Protein AF-A0A9E5ST33-F1 (afdb_monomer_lite)

Radius of gyration: 22.14 Å; chains: 1; bounding box: 50×22×53 Å

Foldseek 3Di:
DCPPPPCVVVVVVVVLLVVLCVPPVDPVVSVVVVVVVVCVVCVVVVVVLVVLVVLVVVCVVVLVVLCVVCVVPVPVSVVVVVVSCVVSVRDPVSNCVVVVD

pLDDT: mean 73.57, std 10.53, range [42.84, 87.5]

Sequence (101 aa):
MSFLSNNFISDFFLLLLRWVYSFVHDYSGAILILTVLVRLVILPLDLRQKSSARKVQMIQPKLQSLQKRYANNPQQLQKKQQELYKAEGIKPLAGCLPMLI

Secondary structure (DSSP, 8-state):
--TT--HHHHHHHHHHHHHHHHHHSSHHHHHHHHHHHHHHHHHHHHHHHHHHHHHHHHHHHHHHHHHHHTTT-HHHHHHHHHHHHHHTT--GGGGTGGG--

Structure (mmCIF, N/CA/C/O backbone):
data_AF-A0A9E5ST33-F1
#
_entry.id   AF-A0A9E5ST33-F1
#
loop_
_atom_site.group_PDB
_atom_site.id
_atom_site.type_symbol
_atom_site.label_atom_id
_atom_site.label_alt_id
_atom_site.label_comp_id
_atom_site.label_asym_id
_atom_site.label_entity_id
_atom_site.label_seq_id
_atom_site.pdbx_PDB_ins_code
_atom_site.Cartn_x
_atom_site.Cartn_y
_atom_site.Cartn_z
_atom_site.occupancy
_atom_site.B_iso_or_equiv
_atom_site.auth_seq_id
_atom_site.auth_comp_id
_atom_site.auth_asym_id
_atom_site.auth_atom_id
_atom_site.pdbx_PDB_model_num
ATOM 1 N N . MET A 1 1 ? 24.851 11.082 3.694 1.00 46.41 1 MET A N 1
ATOM 2 C CA . MET A 1 1 ? 24.601 10.364 2.421 1.00 46.41 1 MET A CA 1
ATOM 3 C C . MET A 1 1 ? 25.347 9.024 2.413 1.00 46.41 1 MET A C 1
ATOM 5 O O . MET A 1 1 ? 26.184 8.787 1.561 1.00 46.41 1 MET A O 1
ATOM 9 N N . SER A 1 2 ? 25.073 8.151 3.387 1.00 42.84 2 SER A N 1
ATOM 10 C CA . SER A 1 2 ? 25.790 6.872 3.583 1.00 42.84 2 SER A CA 1
ATOM 11 C C . SER A 1 2 ? 24.866 5.732 4.043 1.00 42.84 2 SER A C 1
ATOM 13 O O . SER A 1 2 ? 25.323 4.630 4.317 1.00 42.84 2 SER A O 1
ATOM 15 N N . PHE A 1 3 ? 23.547 5.965 4.072 1.00 46.31 3 PHE A N 1
ATOM 16 C CA . PHE A 1 3 ? 22.548 4.966 4.475 1.00 46.31 3 PHE A CA 1
ATOM 17 C C . PHE A 1 3 ? 22.180 3.979 3.343 1.00 46.31 3 PHE A C 1
ATOM 19 O O . PHE A 1 3 ? 21.522 2.975 3.582 1.00 46.31 3 PHE A O 1
ATOM 26 N N . LEU A 1 4 ? 22.644 4.238 2.111 1.00 52.38 4 LEU A N 1
ATOM 27 C CA . LEU A 1 4 ? 22.468 3.381 0.925 1.00 52.38 4 LEU A CA 1
ATOM 28 C C . LEU A 1 4 ? 23.714 2.527 0.607 1.0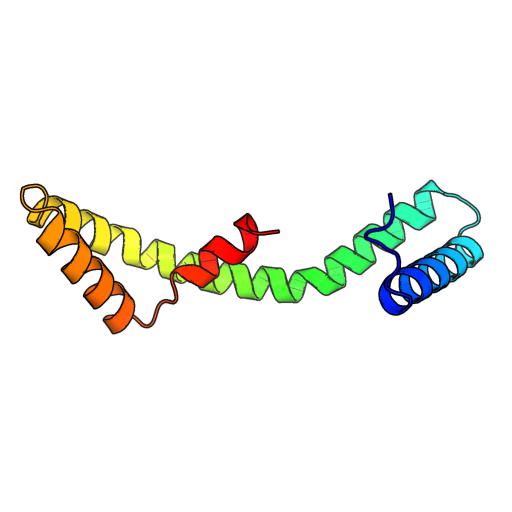0 52.38 4 LEU A C 1
ATOM 30 O O . LEU A 1 4 ? 23.853 2.010 -0.496 1.00 52.38 4 LEU A O 1
ATOM 34 N N . SER A 1 5 ? 24.632 2.360 1.563 1.00 54.44 5 SER A N 1
ATOM 35 C CA . SER A 1 5 ? 25.798 1.470 1.440 1.00 54.44 5 SER A CA 1
ATOM 36 C C . SER A 1 5 ? 25.477 0.043 1.914 1.00 54.44 5 SER A C 1
ATOM 38 O O . SER A 1 5 ? 26.264 -0.572 2.625 1.00 54.44 5 SER A O 1
ATOM 40 N N . ASN A 1 6 ? 24.301 -0.482 1.564 1.00 62.41 6 ASN A N 1
ATOM 41 C CA . ASN A 1 6 ? 24.038 -1.919 1.621 1.00 62.41 6 ASN A CA 1
ATOM 42 C C . ASN A 1 6 ? 24.199 -2.448 0.196 1.00 62.41 6 ASN A C 1
ATOM 44 O O . ASN A 1 6 ? 23.327 -2.225 -0.644 1.00 62.41 6 ASN A O 1
ATOM 48 N N . ASN A 1 7 ? 25.327 -3.114 -0.064 1.00 67.12 7 ASN A N 1
ATOM 49 C CA . ASN A 1 7 ? 25.804 -3.501 -1.399 1.00 67.12 7 ASN A CA 1
ATOM 50 C C . ASN A 1 7 ? 24.719 -4.136 -2.296 1.00 67.12 7 ASN A C 1
ATOM 52 O O . ASN A 1 7 ? 24.646 -3.832 -3.476 1.00 67.12 7 ASN A O 1
ATOM 56 N N . PHE A 1 8 ? 23.783 -4.908 -1.738 1.00 69.31 8 PHE A N 1
ATOM 57 C CA . PHE A 1 8 ? 22.769 -5.626 -2.518 1.00 69.31 8 PHE A CA 1
ATOM 58 C C . PHE A 1 8 ? 21.769 -4.740 -3.287 1.00 69.31 8 PHE A C 1
ATOM 60 O O . PHE A 1 8 ? 21.492 -4.999 -4.458 1.00 69.31 8 PHE A O 1
ATOM 67 N N . ILE A 1 9 ? 21.207 -3.702 -2.652 1.00 72.44 9 ILE A N 1
ATOM 68 C CA . ILE A 1 9 ? 20.211 -2.836 -3.313 1.00 72.44 9 ILE A CA 1
ATOM 69 C C . ILE A 1 9 ? 20.889 -1.989 -4.389 1.00 72.44 9 ILE A C 1
ATOM 71 O O . ILE A 1 9 ? 20.346 -1.821 -5.480 1.00 72.44 9 ILE A O 1
ATOM 75 N N . SER A 1 10 ? 22.077 -1.473 -4.085 1.00 68.94 10 SER A N 1
ATOM 76 C CA . SER A 1 10 ? 22.823 -0.582 -4.970 1.00 68.94 10 SER A CA 1
ATOM 77 C C . SER A 1 10 ? 23.349 -1.327 -6.197 1.00 68.94 10 SER A C 1
ATOM 79 O O . SER A 1 10 ? 23.202 -0.826 -7.310 1.00 68.94 10 SER A O 1
ATOM 81 N N . ASP A 1 11 ? 23.853 -2.553 -6.025 1.00 74.50 11 ASP A N 1
ATOM 82 C CA . ASP A 1 11 ? 24.310 -3.397 -7.134 1.00 74.50 11 ASP A CA 1
ATOM 83 C C . ASP A 1 11 ? 23.146 -3.819 -8.041 1.00 74.50 11 ASP A C 1
ATOM 85 O O . ASP A 1 11 ? 23.245 -3.731 -9.267 1.00 74.50 11 ASP A O 1
ATOM 89 N N . PHE A 1 12 ? 22.007 -4.206 -7.454 1.00 79.00 12 PHE A N 1
ATOM 90 C CA . PHE A 1 12 ? 20.802 -4.539 -8.214 1.00 79.00 12 PHE A CA 1
ATOM 91 C C . PHE A 1 12 ? 20.275 -3.332 -8.999 1.00 79.00 12 PHE A C 1
ATOM 93 O O . PHE A 1 12 ? 19.952 -3.447 -10.182 1.00 79.00 12 PHE A O 1
ATOM 100 N N . PHE A 1 13 ? 20.233 -2.157 -8.367 1.00 72.50 13 PHE A N 1
ATOM 101 C CA . PHE A 1 13 ? 19.771 -0.928 -9.002 1.00 72.50 13 PHE A CA 1
ATOM 102 C C . PHE A 1 13 ? 20.703 -0.488 -10.138 1.00 72.50 13 PHE A C 1
ATOM 104 O O . PHE A 1 13 ? 20.222 -0.145 -11.214 1.00 72.50 13 PHE A O 1
ATOM 111 N N . LEU A 1 14 ? 22.025 -0.560 -9.951 1.00 72.75 14 LEU A N 1
ATOM 112 C CA . LEU A 1 14 ? 23.006 -0.224 -10.989 1.00 72.75 14 LEU A CA 1
ATOM 113 C C . LEU A 1 14 ? 22.982 -1.204 -12.170 1.00 72.75 14 LEU A C 1
ATOM 115 O O . LEU A 1 14 ? 23.116 -0.771 -13.317 1.00 72.75 14 LEU A O 1
ATOM 119 N N . LEU A 1 15 ? 22.777 -2.502 -11.921 1.00 75.56 15 LEU A N 1
ATOM 120 C CA . LEU A 1 15 ? 22.647 -3.517 -12.971 1.00 75.56 15 LEU A CA 1
ATOM 121 C C . LEU A 1 15 ? 21.385 -3.289 -13.809 1.00 75.56 15 LEU A C 1
ATOM 123 O O . LEU A 1 15 ? 21.447 -3.300 -15.039 1.00 75.56 15 LEU A O 1
ATOM 127 N N . LEU A 1 16 ? 20.262 -3.009 -13.147 1.00 71.81 16 LEU A N 1
ATOM 128 C CA . LEU A 1 16 ? 18.986 -2.719 -13.797 1.00 71.81 16 LEU A CA 1
ATOM 129 C C . LEU A 1 16 ? 19.069 -1.415 -14.606 1.00 71.81 16 LEU A C 1
ATOM 131 O O . LEU A 1 16 ? 18.624 -1.368 -15.751 1.00 71.81 16 LEU A O 1
ATOM 135 N N . LEU A 1 17 ? 19.730 -0.387 -14.064 1.00 68.12 17 LEU A N 1
ATOM 136 C CA . LEU A 1 17 ? 19.921 0.895 -14.738 1.00 68.12 17 LEU A CA 1
ATOM 137 C C . LEU A 1 17 ? 20.824 0.758 -15.972 1.00 68.12 17 LEU A C 1
ATOM 139 O O . LEU A 1 17 ? 20.458 1.262 -17.027 1.00 68.12 17 LEU A O 1
ATOM 143 N N . ARG A 1 18 ? 21.935 0.007 -15.904 1.00 71.56 18 ARG A N 1
ATOM 144 C CA . ARG A 1 18 ? 22.771 -0.293 -17.087 1.00 71.56 18 ARG A CA 1
ATOM 145 C C . ARG A 1 18 ? 22.027 -1.094 -18.152 1.00 71.56 18 ARG A C 1
ATOM 147 O O . ARG A 1 18 ? 22.176 -0.798 -19.335 1.00 71.56 18 ARG A O 1
ATOM 154 N N . TRP A 1 19 ? 21.239 -2.090 -17.751 1.00 72.31 19 TRP A N 1
ATOM 155 C CA . TRP A 1 19 ? 20.503 -2.943 -18.686 1.00 72.31 19 TRP A CA 1
ATOM 156 C C . TRP A 1 19 ? 19.416 -2.163 -19.434 1.00 72.31 19 TRP A C 1
ATOM 158 O O . TRP A 1 19 ? 19.312 -2.253 -20.655 1.00 72.31 19 TRP A O 1
ATOM 168 N N . VAL A 1 20 ? 18.671 -1.316 -18.718 1.00 66.06 20 VAL A N 1
ATOM 169 C CA . VAL A 1 20 ? 17.660 -0.433 -19.315 1.00 66.06 20 VAL A CA 1
ATOM 170 C C . VAL A 1 20 ? 18.313 0.651 -20.180 1.00 66.06 20 VAL A C 1
ATOM 172 O O . VAL A 1 20 ? 17.822 0.943 -21.269 1.00 66.06 20 VAL A O 1
ATOM 175 N N . TYR A 1 21 ? 19.446 1.213 -19.748 1.00 66.75 21 TYR A N 1
ATOM 176 C CA . TYR A 1 21 ? 20.164 2.237 -20.510 1.00 66.75 21 TYR A CA 1
ATOM 177 C C . TYR A 1 21 ? 20.722 1.699 -21.837 1.00 66.75 21 TYR A C 1
ATOM 179 O O . TYR A 1 21 ? 20.659 2.383 -22.857 1.00 66.75 21 TYR A O 1
ATOM 187 N N . SER A 1 22 ? 21.188 0.444 -21.848 1.00 68.56 22 SER A N 1
ATOM 188 C CA . SER A 1 22 ? 21.696 -0.228 -23.050 1.00 68.56 22 SER A CA 1
ATOM 189 C C . SER A 1 22 ? 20.626 -0.481 -24.114 1.00 68.56 22 SER A C 1
ATOM 191 O O . SER A 1 22 ? 20.978 -0.666 -25.277 1.00 68.56 22 SER A O 1
ATOM 193 N N . PHE A 1 23 ? 19.346 -0.541 -23.737 1.00 67.31 23 PHE A N 1
ATOM 194 C CA . PHE A 1 23 ? 18.263 -0.886 -24.659 1.00 67.31 23 PHE A CA 1
ATOM 195 C C . PHE A 1 23 ? 17.656 0.326 -25.365 1.00 67.31 23 PHE A C 1
ATOM 197 O O . PHE A 1 23 ? 17.095 0.179 -26.446 1.00 67.31 23 PHE A O 1
ATOM 204 N N . VAL A 1 24 ? 17.732 1.509 -24.750 1.00 68.00 24 VAL A N 1
ATOM 205 C CA . VAL A 1 24 ? 16.925 2.656 -25.181 1.00 68.00 24 VAL A CA 1
ATOM 206 C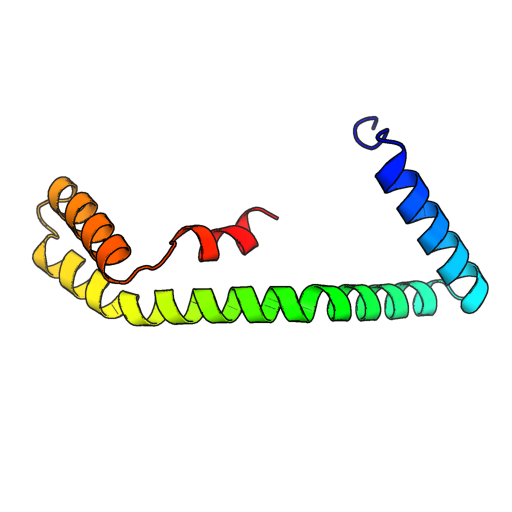 C . VAL A 1 24 ? 17.771 3.796 -25.739 1.00 68.00 24 VAL A C 1
ATOM 208 O O . VAL A 1 24 ? 17.283 4.494 -26.616 1.00 68.00 24 VAL A O 1
ATOM 211 N N . HIS A 1 25 ? 19.010 4.007 -25.268 1.00 67.12 25 HIS A N 1
ATOM 212 C CA . HIS A 1 25 ? 19.846 5.189 -25.577 1.00 67.12 25 HIS A CA 1
ATOM 213 C C . HIS A 1 25 ? 19.183 6.574 -25.350 1.00 67.12 25 HIS A C 1
ATOM 215 O O . HIS A 1 25 ? 19.883 7.579 -25.381 1.00 67.12 25 HIS A O 1
ATOM 221 N N . ASP A 1 26 ? 17.888 6.629 -25.023 1.00 74.56 26 ASP A N 1
ATOM 222 C CA . ASP A 1 26 ? 17.123 7.806 -24.627 1.00 74.56 26 ASP A CA 1
ATOM 223 C C . ASP A 1 26 ? 16.673 7.694 -23.162 1.00 74.56 26 ASP A C 1
ATOM 225 O O . ASP A 1 26 ? 15.988 6.749 -22.749 1.00 74.56 26 ASP A O 1
ATOM 229 N N . TYR A 1 27 ? 17.002 8.711 -22.363 1.00 71.75 27 TYR A N 1
ATOM 230 C CA . TYR A 1 27 ? 16.692 8.759 -20.930 1.00 71.75 27 TYR A CA 1
ATOM 231 C C . TYR A 1 27 ? 15.183 8.677 -20.630 1.00 71.75 27 TYR A C 1
ATOM 233 O O . TYR A 1 27 ? 14.769 8.041 -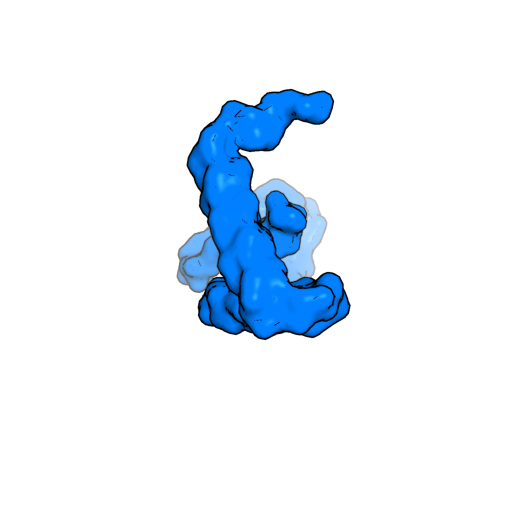19.660 1.00 71.75 27 TYR A O 1
ATOM 241 N N . SER A 1 28 ? 14.343 9.282 -21.470 1.00 77.69 28 SER A N 1
ATOM 242 C CA . SER A 1 28 ? 12.887 9.346 -21.281 1.00 77.69 28 SER A CA 1
ATOM 243 C C . SER A 1 28 ? 12.219 7.982 -21.474 1.00 77.69 28 SER A C 1
ATOM 245 O O . SER A 1 28 ? 11.361 7.591 -20.680 1.00 77.69 28 SER A O 1
ATOM 247 N N . GLY A 1 29 ? 12.624 7.239 -22.510 1.00 79.62 29 GLY A N 1
ATOM 248 C CA . GLY A 1 29 ? 12.076 5.912 -22.800 1.00 79.62 29 GLY A CA 1
ATOM 249 C C . GLY A 1 29 ? 12.500 4.883 -21.752 1.00 79.62 29 GLY A C 1
ATOM 250 O O . GLY A 1 29 ? 11.682 4.071 -21.321 1.00 79.62 29 GLY A O 1
ATOM 251 N N . ALA A 1 30 ? 13.739 4.988 -21.261 1.00 76.44 30 ALA A N 1
ATOM 252 C CA . ALA A 1 30 ? 14.260 4.171 -20.171 1.00 76.44 30 ALA A CA 1
ATOM 253 C C . ALA A 1 30 ? 13.424 4.328 -18.887 1.00 76.44 30 ALA A C 1
ATOM 255 O O . ALA A 1 30 ? 12.987 3.337 -18.298 1.00 76.44 30 ALA A O 1
ATOM 256 N N . ILE A 1 31 ? 13.144 5.572 -18.480 1.00 80.38 31 ILE A N 1
ATOM 257 C CA . ILE A 1 31 ? 12.342 5.867 -17.282 1.00 80.38 31 ILE A CA 1
ATOM 258 C C . ILE A 1 31 ? 10.889 5.408 -17.460 1.00 80.38 31 ILE A C 1
ATOM 260 O O . ILE A 1 31 ? 10.297 4.855 -16.529 1.00 80.38 31 ILE A O 1
ATOM 264 N N . LEU A 1 32 ? 10.303 5.604 -18.644 1.00 85.31 32 LEU A N 1
ATOM 265 C CA . LEU A 1 32 ? 8.911 5.239 -18.907 1.00 85.31 32 LEU A CA 1
ATOM 266 C C . LEU A 1 32 ? 8.719 3.716 -18.862 1.00 85.31 32 LEU A C 1
ATOM 268 O O . LEU A 1 32 ? 7.810 3.232 -18.186 1.00 85.31 32 LEU A O 1
ATOM 272 N N . ILE A 1 33 ? 9.625 2.959 -19.486 1.00 83.00 33 ILE A N 1
ATOM 273 C CA . ILE A 1 33 ? 9.635 1.491 -19.441 1.00 83.00 33 ILE A CA 1
ATOM 274 C C . ILE A 1 33 ? 9.846 0.991 -18.011 1.00 83.00 33 ILE A C 1
ATOM 276 O O . ILE A 1 33 ? 9.086 0.141 -17.547 1.00 83.00 33 ILE A O 1
ATOM 280 N N . LEU A 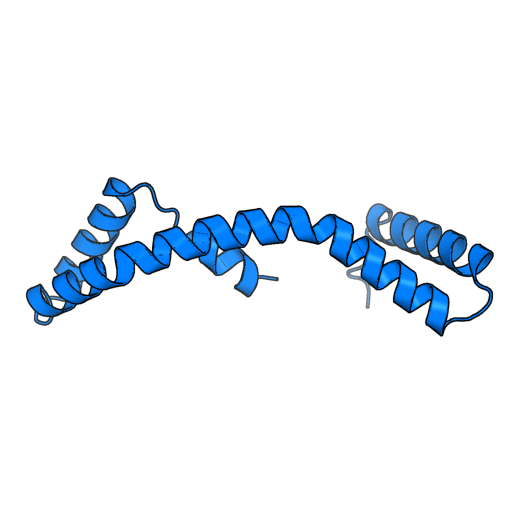1 34 ? 10.815 1.555 -17.283 1.00 81.75 34 LEU A N 1
ATOM 281 C CA . LEU A 1 34 ? 11.065 1.206 -15.884 1.00 81.75 34 LEU A CA 1
ATOM 282 C C . LEU A 1 34 ? 9.816 1.425 -15.021 1.00 81.75 34 LEU A C 1
ATOM 284 O O . LEU A 1 34 ? 9.438 0.555 -14.240 1.00 81.75 34 LEU A O 1
ATOM 288 N N . THR A 1 35 ? 9.136 2.557 -15.197 1.00 85.38 35 THR A N 1
ATOM 289 C CA . THR A 1 35 ? 7.920 2.891 -14.444 1.00 85.38 35 THR A CA 1
ATOM 290 C C . THR A 1 35 ? 6.781 1.916 -14.746 1.00 85.38 35 THR A C 1
ATOM 292 O O . THR A 1 35 ? 6.081 1.487 -13.828 1.00 85.38 35 THR A O 1
ATOM 295 N N . VAL A 1 36 ? 6.593 1.532 -16.014 1.00 87.50 36 VAL A N 1
ATOM 296 C CA . VAL A 1 36 ? 5.580 0.539 -16.413 1.00 87.50 36 VAL A CA 1
ATOM 297 C C . VAL A 1 36 ? 5.903 -0.837 -15.834 1.00 87.50 36 VAL A C 1
ATOM 299 O O . VAL A 1 36 ? 5.007 -1.503 -15.318 1.00 87.50 36 VAL A O 1
ATOM 302 N N . LEU A 1 37 ? 7.172 -1.243 -15.854 1.00 84.56 37 LEU A N 1
ATOM 303 C CA . LEU A 1 37 ? 7.630 -2.531 -15.336 1.00 84.56 37 LEU A CA 1
ATOM 304 C C . LEU A 1 37 ? 7.453 -2.608 -13.813 1.00 84.56 37 LEU A C 1
ATOM 306 O O . LEU A 1 37 ? 6.876 -3.565 -13.298 1.00 84.56 37 LEU A O 1
ATOM 310 N N . VAL A 1 38 ? 7.840 -1.553 -13.092 1.00 85.06 38 VAL A N 1
ATOM 311 C CA . VAL A 1 38 ? 7.614 -1.430 -11.646 1.00 85.06 38 VAL A CA 1
ATOM 312 C C . VAL A 1 38 ? 6.118 -1.437 -11.325 1.00 85.06 38 VAL A C 1
ATOM 314 O O . VAL A 1 38 ? 5.687 -2.172 -10.436 1.00 85.06 38 VAL A O 1
ATOM 317 N N . ARG A 1 39 ? 5.294 -0.690 -12.076 1.00 82.75 39 ARG A N 1
ATOM 318 C CA . ARG A 1 39 ? 3.832 -0.726 -11.908 1.00 82.75 39 ARG A CA 1
ATOM 319 C C . ARG A 1 39 ? 3.251 -2.111 -12.174 1.00 82.75 39 ARG A C 1
ATOM 321 O O . ARG A 1 39 ? 2.357 -2.508 -11.438 1.00 82.75 39 ARG A O 1
ATOM 328 N N . LEU A 1 40 ? 3.748 -2.855 -13.161 1.00 85.62 40 LEU A N 1
ATOM 329 C CA . LEU A 1 40 ? 3.317 -4.230 -13.444 1.00 85.62 40 LEU A CA 1
ATOM 330 C C . LEU A 1 40 ? 3.642 -5.193 -12.300 1.00 85.62 40 LEU A C 1
ATOM 332 O O . LEU A 1 40 ? 2.812 -6.032 -11.960 1.00 85.62 40 LEU A O 1
ATOM 336 N N . VAL A 1 41 ? 4.808 -5.045 -11.670 1.00 85.19 41 VAL A N 1
ATOM 337 C CA . VAL A 1 41 ? 5.203 -5.862 -10.512 1.00 85.19 41 VAL A CA 1
ATOM 338 C C . VAL A 1 41 ? 4.416 -5.478 -9.251 1.00 85.19 41 VAL A C 1
ATOM 340 O O . VAL A 1 41 ? 4.058 -6.349 -8.460 1.00 85.19 41 VAL A O 1
ATOM 343 N N . ILE A 1 42 ? 4.097 -4.193 -9.066 1.00 83.38 42 ILE A N 1
ATOM 344 C CA . ILE A 1 42 ? 3.341 -3.691 -7.905 1.00 83.38 42 ILE A CA 1
ATOM 345 C C . ILE A 1 42 ? 1.827 -3.905 -8.057 1.00 83.38 42 ILE A C 1
ATOM 347 O O . ILE A 1 42 ? 1.144 -4.126 -7.064 1.00 83.38 42 ILE A O 1
ATOM 351 N N . LEU A 1 43 ? 1.278 -3.908 -9.273 1.00 83.56 43 LEU A N 1
ATOM 352 C CA . LEU A 1 43 ? -0.144 -4.146 -9.560 1.00 83.56 43 LEU A CA 1
ATOM 353 C C . LEU A 1 43 ? -0.765 -5.359 -8.831 1.00 83.56 43 LEU A C 1
ATOM 355 O O . LEU A 1 43 ? -1.828 -5.196 -8.228 1.00 83.56 43 LEU A O 1
ATOM 359 N N . PRO A 1 44 ? -0.157 -6.563 -8.813 1.00 80.56 44 PRO A N 1
ATOM 360 C CA . PRO A 1 44 ? -0.704 -7.691 -8.056 1.00 80.56 44 PRO A CA 1
ATOM 361 C C . PRO A 1 44 ? -0.713 -7.446 -6.540 1.00 80.56 44 PRO A C 1
ATOM 363 O O . PRO A 1 44 ? -1.607 -7.933 -5.843 1.00 80.56 44 PRO A O 1
ATOM 366 N N . LEU A 1 45 ? 0.249 -6.681 -6.017 1.00 77.81 45 LEU A N 1
ATOM 367 C CA . LEU A 1 45 ? 0.276 -6.266 -4.616 1.00 77.81 45 LEU A CA 1
ATOM 368 C C . LEU A 1 45 ? -0.836 -5.246 -4.331 1.00 77.81 45 LEU A C 1
ATOM 370 O O . LEU A 1 45 ? -1.556 -5.387 -3.345 1.00 77.81 45 LEU A O 1
ATOM 374 N N . ASP A 1 46 ? -1.021 -4.279 -5.226 1.00 76.94 46 ASP A N 1
ATOM 375 C CA . ASP A 1 46 ? -2.041 -3.234 -5.134 1.00 76.94 46 ASP A CA 1
ATOM 376 C C . ASP A 1 46 ? -3.459 -3.833 -5.127 1.00 76.94 46 ASP A C 1
ATOM 378 O O . ASP A 1 46 ? -4.281 -3.516 -4.268 1.00 76.94 46 ASP A O 1
ATOM 382 N N . LEU A 1 47 ? -3.728 -4.825 -5.984 1.00 78.06 47 LEU A N 1
ATOM 383 C CA . LEU A 1 47 ? -4.997 -5.565 -5.978 1.00 78.06 47 LEU A CA 1
ATOM 384 C C . LEU A 1 47 ? -5.246 -6.303 -4.651 1.00 78.06 47 LEU A C 1
ATOM 386 O O . LEU A 1 47 ? -6.374 -6.314 -4.141 1.00 78.06 47 LEU A O 1
ATOM 390 N N . ARG A 1 48 ? -4.201 -6.885 -4.048 1.00 71.25 48 ARG A N 1
ATOM 391 C CA . ARG A 1 48 ? -4.299 -7.515 -2.719 1.00 71.25 48 ARG A CA 1
ATOM 392 C C . ARG A 1 48 ? -4.570 -6.485 -1.617 1.00 71.25 48 ARG A C 1
ATOM 394 O O . ARG A 1 48 ? -5.352 -6.769 -0.704 1.00 71.25 48 ARG A O 1
ATOM 401 N N . GLN A 1 49 ? -3.994 -5.287 -1.719 1.00 67.00 49 GLN A N 1
ATOM 402 C CA . GLN A 1 49 ? -4.266 -4.179 -0.799 1.00 67.00 49 GLN A CA 1
ATOM 403 C C . GLN A 1 49 ? -5.714 -3.672 -0.936 1.00 67.00 49 GLN A C 1
ATOM 405 O O . GLN A 1 49 ? -6.420 -3.552 0.071 1.00 67.00 49 GLN A O 1
ATOM 410 N N . LYS A 1 50 ? -6.223 -3.493 -2.164 1.00 72.00 50 LYS A N 1
ATOM 411 C CA . LYS A 1 50 ? -7.614 -3.063 -2.423 1.00 72.00 50 LYS A CA 1
ATOM 412 C C . LYS A 1 50 ? -8.665 -4.031 -1.876 1.00 72.00 50 LYS A C 1
ATOM 414 O O . LYS A 1 50 ? -9.677 -3.592 -1.326 1.00 72.00 50 LYS A O 1
ATOM 419 N N . SER A 1 51 ? -8.427 -5.341 -1.970 1.00 71.38 51 SER A N 1
ATOM 420 C CA . SER A 1 51 ? -9.330 -6.355 -1.399 1.00 71.38 51 SER A CA 1
ATOM 421 C C . SER A 1 51 ? -9.492 -6.192 0.119 1.00 71.38 51 SER A C 1
ATOM 423 O O . SER A 1 51 ? -10.601 -6.281 0.65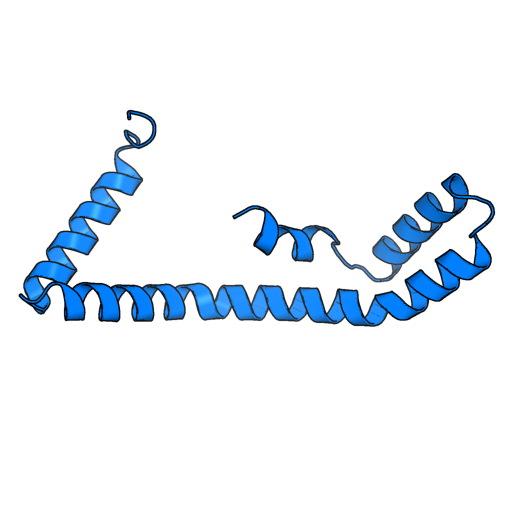2 1.00 71.38 51 SER A O 1
ATOM 425 N N . SER A 1 52 ? -8.401 -5.869 0.818 1.00 66.69 52 SER A N 1
ATOM 426 C CA . SER A 1 52 ? -8.422 -5.640 2.266 1.00 66.69 52 SER A CA 1
ATOM 427 C C . SER A 1 52 ? -9.131 -4.331 2.628 1.00 66.69 52 SER A C 1
ATOM 429 O O . SER A 1 52 ? -9.921 -4.304 3.573 1.00 66.69 52 SER A O 1
ATOM 431 N N . ALA A 1 53 ? -8.931 -3.272 1.834 1.00 71.88 53 ALA A N 1
ATOM 432 C CA . ALA A 1 53 ? -9.608 -1.987 2.015 1.00 71.88 53 ALA A CA 1
ATOM 433 C C . ALA A 1 53 ? -11.139 -2.095 1.881 1.00 71.88 53 ALA A C 1
ATOM 435 O O . ALA A 1 53 ? -11.877 -1.499 2.669 1.00 71.88 53 ALA A O 1
ATOM 436 N N . ARG A 1 54 ? -11.639 -2.918 0.949 1.00 74.06 54 ARG A N 1
ATOM 437 C CA . ARG A 1 54 ? -13.086 -3.119 0.762 1.00 74.06 54 ARG A CA 1
ATOM 438 C C . ARG A 1 54 ? -13.755 -3.757 1.982 1.00 74.06 54 ARG A C 1
ATOM 440 O O . ARG A 1 54 ? -14.873 -3.392 2.335 1.00 74.06 54 ARG A O 1
ATOM 447 N N . LYS A 1 55 ? -13.072 -4.683 2.662 1.00 72.81 55 LYS A N 1
ATOM 448 C CA . LYS A 1 55 ? -13.609 -5.314 3.879 1.00 72.81 55 LYS A CA 1
ATOM 449 C C . LYS A 1 55 ? -13.740 -4.308 5.027 1.00 72.81 55 LYS A C 1
ATOM 451 O O . LYS A 1 55 ? -14.734 -4.333 5.743 1.00 72.81 55 LYS A O 1
ATOM 456 N N . VAL A 1 56 ? -12.799 -3.370 5.152 1.00 75.62 56 VAL A N 1
ATOM 457 C CA . VAL A 1 56 ? -12.873 -2.282 6.145 1.00 75.62 56 VAL A CA 1
ATOM 458 C C . VAL A 1 56 ? -14.067 -1.358 5.872 1.00 75.62 56 VAL A C 1
ATOM 460 O O . VAL A 1 56 ? -14.788 -1.001 6.804 1.00 75.62 56 VAL A O 1
ATOM 463 N N . GLN A 1 57 ? -14.331 -1.024 4.603 1.00 77.75 57 GLN A N 1
ATOM 464 C CA . GLN A 1 57 ? -15.494 -0.213 4.213 1.00 77.75 57 GLN A CA 1
ATOM 465 C C . GLN A 1 57 ? -16.827 -0.878 4.586 1.00 77.75 57 GLN A C 1
ATOM 467 O O . GLN A 1 57 ? -17.750 -0.196 5.018 1.00 77.75 57 GLN A O 1
ATOM 472 N N . MET A 1 58 ? -16.928 -2.207 4.503 1.00 79.12 58 MET A N 1
ATOM 473 C CA . MET A 1 58 ? -18.144 -2.928 4.907 1.00 79.12 58 MET A CA 1
ATOM 474 C C . MET A 1 58 ? -18.396 -2.898 6.425 1.00 79.12 58 MET A C 1
ATOM 476 O O . MET A 1 58 ? -19.545 -2.995 6.854 1.00 79.12 58 MET A O 1
ATOM 480 N N . ILE A 1 59 ? -17.357 -2.718 7.250 1.00 79.50 59 ILE A N 1
ATOM 481 C CA . ILE A 1 59 ? -17.497 -2.614 8.714 1.00 79.50 59 ILE A CA 1
ATOM 482 C C . ILE A 1 59 ? -17.765 -1.176 9.177 1.00 79.50 59 ILE A C 1
ATOM 484 O O . ILE A 1 59 ? -18.359 -0.994 10.241 1.00 79.50 59 ILE A O 1
ATOM 488 N N . GLN A 1 60 ? -17.414 -0.148 8.393 1.00 79.75 60 GLN A N 1
ATOM 489 C CA . GLN A 1 60 ? -17.713 1.257 8.723 1.00 79.75 60 GLN A CA 1
ATOM 490 C C . GLN A 1 60 ? -19.139 1.511 9.248 1.00 79.75 60 GLN A C 1
ATOM 492 O O . GLN A 1 60 ? -19.254 2.158 10.290 1.00 79.75 60 GLN A O 1
ATOM 497 N N . PRO A 1 61 ? -20.226 1.005 8.633 1.00 83.06 61 PRO A N 1
ATOM 498 C CA . PRO A 1 61 ? -21.573 1.236 9.160 1.00 83.06 61 PRO A CA 1
ATOM 499 C C . PRO A 1 61 ? -21.788 0.598 10.543 1.00 83.06 61 PRO A C 1
ATOM 501 O O . PRO A 1 61 ? -22.383 1.216 11.430 1.00 83.06 61 PRO A O 1
ATOM 504 N N . LYS A 1 62 ? -21.248 -0.607 10.778 1.00 81.44 62 LYS A N 1
ATOM 505 C CA . LYS A 1 62 ? -21.305 -1.268 12.093 1.00 81.44 62 LYS A CA 1
ATOM 506 C C . LYS A 1 62 ? -20.502 -0.479 13.131 1.00 81.44 62 LYS A C 1
ATOM 508 O O . LYS A 1 62 ? -20.996 -0.264 14.236 1.00 81.44 62 LYS A O 1
ATOM 513 N N . LEU A 1 63 ? -19.328 0.037 12.762 1.00 82.75 63 LEU A N 1
ATOM 514 C CA . LEU A 1 63 ? -18.516 0.922 13.606 1.00 82.75 63 LEU A CA 1
ATOM 515 C C . LEU A 1 63 ? -19.242 2.214 13.978 1.00 82.75 63 LEU A C 1
ATOM 517 O O . LEU A 1 63 ? -19.211 2.600 15.144 1.00 82.75 63 LEU A O 1
ATOM 521 N N . GLN A 1 64 ? -19.927 2.851 13.026 1.00 84.31 64 GLN A N 1
ATOM 522 C CA . GLN A 1 64 ? -20.715 4.058 13.281 1.00 84.31 64 GLN A CA 1
ATOM 523 C C . GLN A 1 64 ? -21.889 3.776 14.226 1.00 84.31 64 GLN A C 1
ATOM 525 O O . GLN A 1 64 ? -22.164 4.567 15.127 1.00 84.31 64 GLN A O 1
ATOM 530 N N . SER A 1 65 ? -22.564 2.631 14.073 1.00 84.81 65 SER A N 1
ATOM 531 C CA . SER A 1 65 ? -23.628 2.221 14.999 1.00 84.81 65 SER A CA 1
ATOM 532 C C . SER A 1 65 ? -23.096 1.985 16.421 1.00 84.81 65 SER A C 1
ATOM 534 O O . SER A 1 65 ? -23.734 2.379 17.398 1.00 84.81 65 SER A O 1
ATOM 536 N N . LEU A 1 66 ? -21.889 1.420 16.537 1.00 82.25 66 LEU A N 1
ATOM 537 C CA . LEU A 1 66 ? -21.195 1.194 17.802 1.00 82.25 66 LEU A CA 1
ATOM 538 C C . LEU A 1 66 ? -20.785 2.522 18.454 1.00 82.25 66 LEU A C 1
ATOM 540 O O . LEU A 1 66 ? -21.004 2.712 19.646 1.00 82.25 66 LEU A O 1
ATOM 544 N N . GLN A 1 67 ? -20.260 3.461 17.659 1.00 81.12 67 GLN A N 1
ATOM 545 C CA . GLN A 1 67 ? -19.934 4.823 18.091 1.00 81.12 67 GLN A CA 1
ATOM 546 C C . GLN A 1 67 ? -21.160 5.574 18.599 1.00 81.12 67 GLN A C 1
ATOM 548 O O . GLN A 1 67 ? -21.078 6.193 19.652 1.00 81.12 67 GLN A O 1
ATOM 553 N N . LYS A 1 68 ? -22.308 5.471 17.919 1.00 83.62 68 LYS A N 1
ATOM 554 C CA . LYS A 1 68 ? -23.561 6.091 18.380 1.00 83.62 68 LYS A CA 1
ATOM 555 C C . LYS A 1 68 ? -24.067 5.478 19.688 1.00 83.62 68 LYS A C 1
ATOM 557 O O . LYS A 1 68 ? -24.513 6.209 20.563 1.00 83.62 68 LYS A O 1
ATOM 562 N N . ARG A 1 69 ? -23.977 4.150 19.844 1.00 81.50 69 ARG A N 1
ATOM 563 C CA . ARG A 1 69 ? -24.415 3.445 21.066 1.00 81.50 69 ARG A CA 1
ATOM 564 C C . ARG A 1 69 ? -23.511 3.699 22.275 1.00 81.50 69 ARG A C 1
ATOM 566 O O . ARG A 1 69 ? -24.010 3.726 23.392 1.00 81.50 69 ARG A O 1
ATOM 573 N N . TYR A 1 70 ? -22.208 3.888 22.060 1.00 82.12 70 TYR A N 1
ATOM 574 C CA . TYR A 1 70 ? -21.211 4.063 23.125 1.00 82.12 70 TYR A CA 1
ATOM 575 C C . TYR A 1 70 ? -20.556 5.455 23.127 1.00 82.12 70 TYR A C 1
ATOM 577 O O . TYR A 1 70 ? -19.460 5.614 23.662 1.00 82.12 70 TYR A O 1
ATOM 585 N N . ALA A 1 71 ? -21.231 6.474 22.580 1.00 75.56 71 ALA A N 1
ATOM 586 C CA . ALA A 1 71 ? -20.725 7.851 22.504 1.00 75.56 71 ALA A CA 1
ATOM 587 C C . ALA A 1 71 ? -20.337 8.424 23.880 1.00 75.56 71 ALA A C 1
ATOM 589 O O . ALA A 1 71 ? -19.362 9.159 23.992 1.00 75.56 71 ALA A O 1
ATOM 590 N N . ASN A 1 72 ? -21.057 8.021 24.932 1.00 79.50 72 ASN A N 1
ATOM 591 C CA . ASN A 1 72 ? -20.820 8.467 26.306 1.00 79.50 72 ASN A CA 1
ATOM 592 C C . ASN A 1 72 ? -19.703 7.697 27.037 1.00 79.50 72 ASN A C 1
ATOM 594 O O . ASN A 1 72 ? -19.353 8.073 28.148 1.00 79.50 72 ASN A O 1
ATOM 598 N N . ASN A 1 73 ? -19.145 6.623 26.457 1.00 83.88 73 ASN A N 1
ATOM 599 C CA . ASN A 1 73 ? -18.149 5.771 27.119 1.00 83.88 73 ASN A CA 1
ATOM 600 C C . ASN A 1 73 ? -16.998 5.378 26.170 1.00 83.88 73 ASN A C 1
ATOM 602 O O . ASN A 1 73 ? -16.992 4.270 25.617 1.00 83.88 73 ASN A O 1
ATOM 606 N N . PRO A 1 74 ? -15.969 6.234 26.015 1.00 78.62 74 PRO A N 1
ATOM 607 C CA . PRO A 1 74 ? -14.864 6.003 25.080 1.00 78.62 74 PRO A CA 1
ATOM 608 C C . PRO A 1 74 ? -14.038 4.746 25.405 1.00 78.62 74 PRO A C 1
ATOM 610 O O . PRO A 1 74 ? -13.600 4.044 24.494 1.00 78.62 74 PRO A O 1
ATOM 613 N N . GLN A 1 75 ? -13.880 4.396 26.687 1.00 83.62 75 GLN A N 1
ATOM 614 C CA . GLN A 1 75 ? -13.172 3.171 27.092 1.00 83.62 75 GLN A CA 1
ATOM 615 C C . GLN A 1 75 ? -13.905 1.897 26.643 1.00 83.62 75 GLN A C 1
ATOM 617 O O . GLN A 1 75 ? -13.291 0.935 26.176 1.00 83.62 75 GLN A O 1
ATOM 622 N N . GLN A 1 76 ? -15.235 1.886 26.759 1.00 83.06 76 GLN A N 1
ATOM 623 C CA . GLN A 1 76 ? -16.062 0.749 26.352 1.00 83.06 76 GLN A CA 1
ATOM 624 C C . GLN A 1 76 ? -16.161 0.657 24.826 1.00 83.06 76 GLN A C 1
ATOM 626 O O . GLN A 1 76 ? -16.100 -0.443 24.271 1.00 83.06 76 GLN A O 1
ATOM 631 N N . LEU A 1 77 ? -16.229 1.810 24.152 1.00 84.50 77 LEU A N 1
ATOM 632 C CA . LEU A 1 77 ? -16.176 1.912 22.699 1.00 84.50 77 LEU A CA 1
ATOM 633 C C . LEU A 1 77 ? -14.909 1.251 22.143 1.00 84.50 77 LEU A C 1
ATOM 635 O O . LEU A 1 77 ? -15.004 0.426 21.238 1.00 84.50 77 LEU A O 1
ATOM 639 N N . GLN A 1 78 ? -13.737 1.558 22.704 1.00 81.00 78 GLN A N 1
ATOM 640 C CA . GLN A 1 78 ? -12.461 1.038 22.207 1.00 81.00 78 GLN A CA 1
ATOM 641 C C . GLN A 1 78 ? -12.367 -0.492 22.344 1.00 81.00 78 GLN A C 1
ATOM 643 O O . GLN A 1 78 ? -11.969 -1.175 21.398 1.00 81.00 78 GLN A O 1
ATOM 648 N N . LYS A 1 79 ? -12.827 -1.050 23.476 1.00 85.75 79 LYS A N 1
ATOM 649 C CA . LYS A 1 79 ? -12.942 -2.509 23.673 1.00 85.75 79 LYS A CA 1
ATOM 650 C C . LYS A 1 79 ? -13.881 -3.155 22.654 1.00 85.75 79 LYS A C 1
ATOM 652 O O . LYS A 1 79 ? -13.519 -4.149 22.028 1.00 85.75 79 LYS A O 1
ATOM 657 N N . LYS A 1 80 ? -15.072 -2.582 22.454 1.00 82.88 80 LYS A N 1
ATOM 658 C CA . LYS A 1 80 ? -16.083 -3.133 21.541 1.00 82.88 80 LYS A CA 1
ATOM 659 C C . LYS A 1 80 ? -15.670 -3.020 20.073 1.00 82.88 80 LYS A C 1
ATOM 661 O O . LYS A 1 80 ? -15.955 -3.926 19.296 1.00 82.88 80 LYS A O 1
ATOM 666 N N . GLN A 1 81 ? -14.956 -1.960 19.694 1.00 82.81 81 GLN A N 1
ATOM 667 C CA . GLN A 1 81 ? -14.363 -1.839 18.361 1.00 82.81 81 GLN A CA 1
ATOM 668 C C . GLN A 1 81 ? -13.326 -2.940 18.112 1.00 82.81 81 GLN A C 1
ATOM 670 O O . GLN A 1 81 ? -13.360 -3.581 17.066 1.00 82.81 81 GLN A O 1
ATOM 675 N N . GLN A 1 82 ? -12.439 -3.205 19.078 1.00 82.88 82 GLN A N 1
ATOM 676 C CA . GLN A 1 82 ? -11.449 -4.280 18.963 1.00 82.88 82 GLN A CA 1
ATOM 677 C C . GLN A 1 82 ? -12.094 -5.672 18.886 1.00 82.88 82 GLN A C 1
ATOM 679 O O . GLN A 1 82 ? -11.651 -6.496 18.088 1.00 82.88 82 GLN A O 1
ATOM 684 N N . GLU A 1 83 ? -13.142 -5.935 19.672 1.00 83.69 83 GLU A N 1
ATOM 685 C CA . GLU A 1 83 ? -13.927 -7.176 19.577 1.00 83.69 83 GLU A CA 1
ATOM 686 C C . GLU A 1 83 ? -14.588 -7.328 18.202 1.00 83.69 83 GLU A C 1
ATOM 688 O O . GLU A 1 83 ? -14.501 -8.399 17.606 1.00 83.69 83 GLU A O 1
ATOM 693 N N . LEU A 1 84 ? -15.184 -6.258 17.665 1.00 80.75 84 LEU A N 1
ATOM 694 C CA . LEU A 1 84 ? -15.823 -6.266 16.347 1.00 80.75 84 LEU A CA 1
ATOM 695 C C . LEU A 1 84 ? -14.814 -6.556 15.225 1.00 80.75 84 LEU A C 1
ATOM 697 O O . LEU A 1 84 ? -15.089 -7.366 14.343 1.00 80.75 84 LEU A O 1
ATOM 701 N N . TYR A 1 85 ? -13.625 -5.947 15.281 1.00 78.44 85 TYR A N 1
ATOM 702 C CA . TYR A 1 85 ? -12.557 -6.218 14.314 1.00 78.44 85 TYR A CA 1
ATOM 703 C C . TYR A 1 85 ? -12.056 -7.665 14.378 1.00 78.44 85 TYR A C 1
ATOM 705 O O . TYR A 1 85 ? -11.794 -8.264 13.334 1.00 78.44 85 TYR A O 1
ATOM 713 N N . LYS A 1 86 ? -11.951 -8.238 15.585 1.00 77.38 86 LYS A N 1
ATOM 714 C CA . LYS A 1 86 ? -11.566 -9.644 15.784 1.00 77.38 86 LYS A CA 1
ATOM 715 C C . LYS A 1 86 ? -12.645 -10.609 15.290 1.00 77.38 86 LYS A C 1
ATOM 717 O O . LYS A 1 86 ? -12.303 -11.578 14.620 1.00 77.38 86 LYS A O 1
ATOM 722 N N . ALA A 1 87 ? -13.917 -10.334 15.583 1.00 79.00 87 ALA A N 1
ATOM 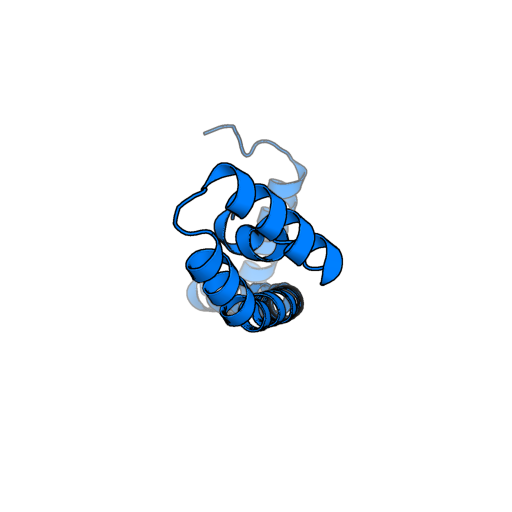723 C CA . ALA A 1 87 ? -15.047 -11.171 15.178 1.00 79.00 87 ALA A CA 1
ATOM 724 C C . ALA A 1 87 ? -15.206 -11.249 13.651 1.00 79.00 87 ALA A C 1
ATOM 726 O O . ALA A 1 87 ? -15.523 -12.304 13.114 1.00 79.00 87 ALA A O 1
ATOM 727 N N . GLU A 1 88 ? -14.933 -10.151 12.948 1.00 74.31 88 GLU A N 1
ATOM 728 C CA . GLU A 1 88 ? -15.024 -10.075 11.483 1.00 74.31 88 GLU A CA 1
ATOM 729 C C . GLU A 1 88 ? -13.701 -10.451 10.779 1.00 74.31 88 GLU A C 1
ATOM 731 O O . GLU A 1 88 ? -13.594 -10.390 9.553 1.00 74.31 88 GLU A O 1
ATOM 736 N N . GLY A 1 89 ? -12.664 -10.829 11.540 1.00 69.62 89 GLY A N 1
ATOM 737 C CA . GLY A 1 89 ? -11.384 -11.301 11.002 1.00 69.62 89 GLY A CA 1
ATOM 738 C C . GLY A 1 89 ? -10.615 -10.262 10.177 1.00 69.62 89 GLY A C 1
ATOM 739 O O . GLY A 1 89 ? -9.778 -10.626 9.345 1.00 69.62 89 GLY A O 1
ATOM 740 N N . ILE A 1 90 ? -10.887 -8.968 10.370 1.00 65.88 90 ILE A N 1
ATOM 741 C CA . ILE A 1 90 ? -10.226 -7.896 9.620 1.00 65.88 90 ILE A CA 1
ATOM 742 C C . ILE A 1 90 ? -8.960 -7.464 10.351 1.00 65.88 90 ILE A C 1
ATOM 744 O O . ILE A 1 90 ? -8.992 -7.111 11.525 1.00 65.88 90 ILE A O 1
ATOM 748 N N . LYS A 1 91 ? -7.834 -7.435 9.630 1.00 60.47 91 LYS A N 1
ATOM 749 C CA . LYS A 1 91 ? -6.582 -6.844 10.111 1.00 60.47 91 LYS A CA 1
ATOM 750 C C . LYS A 1 91 ? -6.611 -5.336 9.816 1.00 60.47 91 LYS A C 1
ATOM 752 O O . LYS A 1 91 ? -6.372 -4.972 8.665 1.00 60.47 91 LYS A O 1
ATOM 757 N N . PRO A 1 92 ? -6.866 -4.448 10.799 1.00 58.34 92 PRO A N 1
ATOM 758 C CA . PRO A 1 92 ? -6.892 -2.996 10.570 1.00 58.34 92 PRO A CA 1
ATOM 759 C C . PRO A 1 92 ? -5.555 -2.456 10.028 1.00 58.34 92 PRO A C 1
ATOM 761 O O . PRO A 1 92 ? -5.529 -1.444 9.336 1.00 58.34 92 PRO A O 1
ATOM 764 N N . LEU A 1 93 ? -4.458 -3.187 10.251 1.00 59.78 93 LEU A N 1
ATOM 765 C CA . LEU A 1 93 ? -3.125 -2.888 9.720 1.00 59.78 93 LEU A CA 1
ATOM 766 C C . LEU A 1 93 ? -2.988 -3.105 8.201 1.00 59.78 93 LEU A C 1
ATOM 768 O O . LEU A 1 93 ? -2.083 -2.558 7.581 1.00 59.78 93 LEU A O 1
ATOM 772 N N . ALA A 1 94 ? -3.889 -3.860 7.561 1.00 58.62 94 ALA A N 1
ATOM 773 C CA . ALA A 1 94 ? -3.853 -4.012 6.104 1.00 58.62 94 ALA A CA 1
ATOM 774 C C . ALA A 1 94 ? -4.155 -2.688 5.374 1.00 58.62 94 ALA A C 1
ATOM 776 O O . ALA A 1 94 ? -3.769 -2.527 4.221 1.00 58.62 94 ALA A O 1
ATOM 777 N N . GLY A 1 95 ? -4.816 -1.740 6.052 1.00 55.09 95 GLY A N 1
ATOM 778 C CA . GLY A 1 95 ? -5.079 -0.393 5.544 1.00 55.09 95 GLY A CA 1
ATOM 779 C C . GLY A 1 95 ? -3.990 0.638 5.857 1.00 55.09 95 GLY A C 1
ATOM 780 O O . GLY A 1 95 ? -3.992 1.692 5.235 1.00 55.09 95 GLY A O 1
ATOM 781 N N . CYS A 1 96 ? -3.054 0.360 6.777 1.00 63.25 96 CYS A N 1
ATOM 782 C CA . CYS A 1 96 ? -1.947 1.278 7.089 1.00 63.25 96 CYS A CA 1
ATOM 783 C C . CYS A 1 96 ? -0.650 0.957 6.331 1.00 63.25 96 CYS A C 1
ATOM 785 O O . CYS A 1 96 ? 0.236 1.801 6.280 1.00 63.25 96 CYS A O 1
ATOM 787 N N . LEU A 1 97 ? -0.548 -0.219 5.699 1.00 54.72 97 LEU A N 1
ATOM 788 C CA . LEU A 1 97 ? 0.520 -0.551 4.745 1.00 54.72 97 LEU A CA 1
ATOM 789 C C . LEU A 1 97 ? 0.727 0.504 3.635 1.00 54.72 97 LEU A C 1
ATOM 791 O O . LEU A 1 97 ? 1.879 0.847 3.397 1.00 54.72 97 LEU A O 1
ATOM 795 N N . PRO A 1 98 ? -0.321 1.067 2.994 1.00 55.69 98 PRO A N 1
ATOM 796 C CA . PRO A 1 98 ? -0.148 2.143 2.011 1.00 55.69 98 PRO A CA 1
ATOM 797 C C . PRO A 1 98 ? 0.209 3.512 2.614 1.00 55.69 98 PRO A C 1
ATOM 799 O O . PRO A 1 98 ? 0.522 4.424 1.863 1.00 55.69 98 PRO A O 1
ATOM 802 N N . MET A 1 99 ? 0.145 3.682 3.941 1.00 57.19 99 MET A N 1
ATOM 803 C CA . MET A 1 99 ? 0.526 4.931 4.623 1.00 57.19 99 MET A CA 1
ATOM 804 C C . MET A 1 99 ? 1.938 4.895 5.219 1.00 57.19 99 MET A C 1
ATOM 806 O O . MET A 1 99 ? 2.447 5.940 5.606 1.00 57.19 99 MET A O 1
ATOM 810 N N . LEU A 1 100 ? 2.542 3.709 5.349 1.00 47.97 100 LEU A N 1
ATOM 811 C CA . LEU A 1 100 ? 3.865 3.532 5.959 1.00 47.97 100 LEU A CA 1
ATOM 812 C C . LEU A 1 100 ? 5.006 3.480 4.928 1.00 47.97 100 LEU A C 1
ATOM 814 O O . LEU A 1 100 ? 6.153 3.274 5.323 1.00 47.97 100 LEU A O 1
ATOM 818 N N . ILE A 1 101 ? 4.682 3.601 3.635 1.00 48.84 101 ILE A N 1
ATOM 819 C CA . ILE A 1 101 ? 5.633 3.594 2.518 1.00 48.84 101 ILE A CA 1
ATOM 820 C C . ILE A 1 101 ? 5.810 4.994 1.942 1.00 48.84 101 ILE A C 1
ATOM 822 O O . ILE A 1 101 ? 4.810 5.747 1.929 1.00 48.84 101 ILE A O 1
#